Protein AF-A0A1F7R0G8-F1 (afdb_monomer_lite)

Radius of gyration: 23.13 Å; chains: 1; 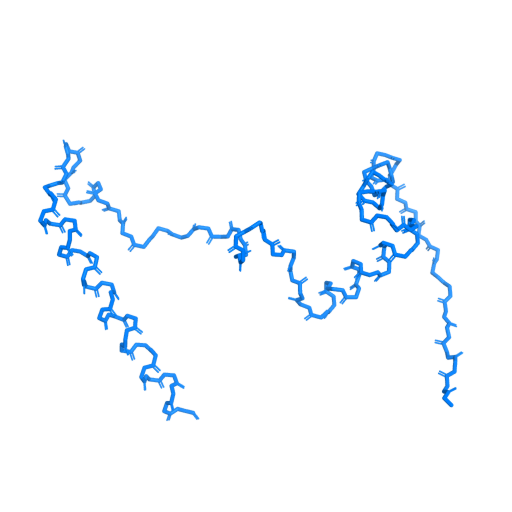bounding box: 68×24×51 Å

Sequence (98 aa):
MSKNSKVINITLPDDLVKQVDKAAKVEFATRSDYIRESLVRRLKGQRVIDEWGDEGNWETVVDFREINPEGVPAEEVLAALKRLDKVDEQSRKTASKT

Foldseek 3Di:
DDPPDDDDDDDDDPVVLVVLCVVCVVVVHDSVVSVVVVVVCVVVVVQPQPPPRDNPDDDPPDDCVVVPVVDDDPVVVVVSVVVVVVVVVVVVVVVVVD

pLDDT: mean 80.13, std 15.09, range [45.31, 98.0]

Structure (mmCIF, N/CA/C/O backbone):
data_AF-A0A1F7R0G8-F1
#
_entry.id   AF-A0A1F7R0G8-F1
#
loop_
_atom_site.group_PDB
_atom_site.id
_atom_site.type_symbol
_atom_site.label_atom_id
_atom_site.label_alt_id
_atom_site.label_comp_id
_atom_site.label_asym_id
_atom_site.label_entity_id
_atom_site.label_seq_id
_atom_site.pdbx_PDB_ins_code
_atom_site.Cartn_x
_atom_site.Cartn_y
_atom_site.Cartn_z
_atom_site.occupancy
_atom_site.B_iso_or_equiv
_atom_site.auth_seq_id
_atom_site.auth_comp_id
_atom_site.auth_asym_id
_atom_site.auth_atom_id
_atom_site.pdbx_PDB_model_num
ATOM 1 N N . MET A 1 1 ? 33.945 -8.461 8.774 1.00 48.38 1 MET A N 1
ATOM 2 C CA . MET A 1 1 ? 32.526 -8.657 8.404 1.00 48.38 1 MET A CA 1
ATOM 3 C C . MET A 1 1 ? 32.476 -9.420 7.092 1.00 48.38 1 MET A C 1
ATOM 5 O O . MET A 1 1 ? 33.095 -8.967 6.136 1.00 48.38 1 MET A O 1
ATOM 9 N N . SER A 1 2 ? 31.840 -10.593 7.052 1.00 48.44 2 SER A N 1
ATOM 10 C CA . SER A 1 2 ? 31.771 -11.398 5.824 1.00 48.44 2 SER A CA 1
ATOM 11 C C . SER A 1 2 ? 30.911 -10.679 4.780 1.00 48.44 2 SER A C 1
ATOM 13 O O . SER A 1 2 ? 29.702 -10.544 4.955 1.00 48.44 2 SER A O 1
ATOM 15 N N . LYS A 1 3 ? 31.537 -10.171 3.712 1.00 61.28 3 LYS A N 1
ATOM 16 C CA . LYS A 1 3 ? 30.866 -9.552 2.558 1.00 61.28 3 LYS A CA 1
ATOM 17 C C . LYS A 1 3 ? 30.393 -10.638 1.582 1.00 61.28 3 LYS A C 1
ATOM 19 O O . LYS A 1 3 ? 30.849 -10.688 0.446 1.00 61.28 3 LYS A O 1
ATOM 24 N N . ASN A 1 4 ? 29.503 -11.526 2.018 1.00 80.00 4 ASN A N 1
ATOM 25 C CA . ASN A 1 4 ? 28.891 -12.511 1.122 1.00 80.00 4 ASN A CA 1
ATOM 26 C C . ASN A 1 4 ? 27.700 -11.883 0.384 1.00 80.00 4 ASN A C 1
ATOM 28 O O . ASN A 1 4 ? 26.547 -12.102 0.749 1.00 80.00 4 ASN A O 1
ATOM 32 N N . SER A 1 5 ? 27.973 -11.082 -0.650 1.00 81.50 5 SER A N 1
ATOM 33 C CA . SER A 1 5 ? 26.951 -10.651 -1.608 1.00 81.50 5 SER A CA 1
ATOM 34 C C . SER A 1 5 ? 26.806 -11.683 -2.731 1.00 81.50 5 SER A C 1
ATOM 36 O O . SER A 1 5 ? 27.774 -12.305 -3.167 1.00 81.50 5 SER A O 1
ATOM 38 N N . LYS A 1 6 ? 25.575 -11.886 -3.205 1.00 88.75 6 LYS A N 1
ATOM 39 C CA . LYS A 1 6 ? 25.269 -12.693 -4.392 1.00 88.75 6 LYS A CA 1
ATOM 40 C C . LYS A 1 6 ? 24.356 -11.883 -5.304 1.00 88.75 6 LYS A C 1
ATOM 42 O O . LYS A 1 6 ? 23.466 -11.185 -4.822 1.00 88.75 6 LYS A O 1
ATOM 47 N N . VAL A 1 7 ? 24.598 -11.960 -6.608 1.00 90.56 7 VAL A N 1
ATOM 48 C CA . VAL A 1 7 ? 23.746 -11.332 -7.625 1.00 90.56 7 VAL A CA 1
ATOM 49 C C . VAL A 1 7 ? 22.643 -12.314 -7.999 1.00 90.56 7 VAL A C 1
ATOM 51 O O . VAL A 1 7 ? 22.915 -13.497 -8.199 1.00 90.56 7 VAL A O 1
ATOM 54 N N . ILE A 1 8 ? 21.407 -11.825 -8.075 1.00 88.94 8 ILE A N 1
ATOM 55 C CA . ILE A 1 8 ? 20.238 -12.611 -8.472 1.00 88.94 8 ILE A CA 1
ATOM 56 C C . ILE A 1 8 ? 19.711 -12.018 -9.774 1.00 88.94 8 ILE A C 1
ATOM 58 O O . ILE A 1 8 ? 19.392 -10.832 -9.828 1.00 88.94 8 ILE A O 1
ATOM 62 N N . ASN A 1 9 ? 19.610 -12.852 -10.805 1.00 94.38 9 ASN A N 1
ATOM 63 C CA . ASN A 1 9 ? 18.993 -12.487 -12.073 1.00 94.38 9 ASN A CA 1
ATOM 64 C C . ASN A 1 9 ? 17.563 -13.024 -12.088 1.00 94.38 9 ASN A C 1
ATOM 66 O O . ASN A 1 9 ? 17.351 -14.209 -11.833 1.00 94.38 9 ASN A O 1
ATOM 70 N N . ILE A 1 10 ? 16.597 -12.156 -12.377 1.00 90.88 10 ILE A N 1
ATOM 71 C CA . ILE A 1 10 ? 15.176 -12.503 -12.444 1.00 90.88 10 ILE A CA 1
ATOM 72 C C . ILE A 1 10 ? 14.566 -11.965 -13.735 1.00 90.88 10 ILE A C 1
ATOM 74 O O . ILE A 1 10 ? 14.977 -10.918 -14.236 1.00 90.88 10 ILE A O 1
ATOM 78 N N . THR A 1 11 ? 13.566 -12.674 -14.247 1.00 95.38 11 THR A N 1
ATOM 79 C CA . THR A 1 11 ? 12.768 -12.253 -15.401 1.00 95.38 11 THR A CA 1
ATOM 80 C C . THR A 1 11 ? 11.352 -11.977 -14.928 1.00 95.38 11 THR A C 1
ATOM 82 O O . THR A 1 11 ? 10.765 -12.798 -14.227 1.00 95.38 11 THR A O 1
ATOM 85 N N . LEU A 1 12 ? 10.820 -10.816 -15.298 1.00 93.94 12 LEU A N 1
ATOM 86 C CA . LEU A 1 12 ? 9.481 -10.367 -14.934 1.00 93.94 12 LEU A CA 1
ATOM 87 C C . LEU A 1 12 ? 8.744 -9.888 -16.195 1.00 93.94 12 LEU A C 1
ATOM 89 O O . LEU A 1 12 ? 9.404 -9.426 -17.130 1.00 93.94 12 LEU A O 1
ATOM 93 N N . PRO A 1 13 ? 7.404 -9.968 -16.222 1.00 98.00 13 PRO A N 1
ATOM 94 C CA . PRO A 1 13 ? 6.588 -9.338 -17.257 1.00 98.00 13 PRO A CA 1
ATOM 95 C C . PRO A 1 13 ? 6.855 -7.827 -17.378 1.00 98.00 13 PRO A C 1
ATOM 97 O O . PRO A 1 13 ? 7.109 -7.151 -16.378 1.00 98.00 13 PRO A O 1
ATOM 100 N N . ASP A 1 14 ? 6.799 -7.291 -18.598 1.00 96.94 14 ASP A N 1
ATOM 101 C CA . ASP A 1 14 ? 7.129 -5.883 -18.884 1.00 96.94 14 ASP A CA 1
ATOM 102 C C . ASP A 1 14 ? 6.196 -4.892 -18.164 1.00 96.94 14 ASP A C 1
ATOM 104 O O . ASP A 1 14 ? 6.628 -3.864 -17.640 1.00 96.94 14 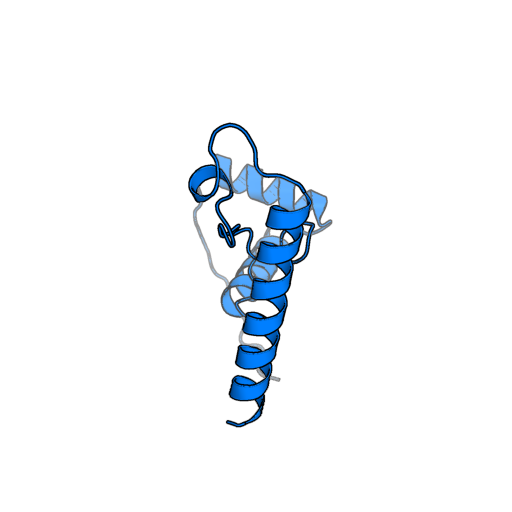ASP A O 1
ATOM 108 N N . ASP A 1 15 ? 4.913 -5.228 -18.073 1.00 96.69 15 ASP A N 1
ATOM 109 C CA . ASP A 1 15 ? 3.906 -4.474 -17.331 1.00 96.69 15 ASP A CA 1
ATOM 110 C C . ASP A 1 15 ? 4.230 -4.400 -15.834 1.00 96.69 15 ASP A C 1
ATOM 112 O O . ASP A 1 15 ? 4.103 -3.333 -15.226 1.00 96.69 15 ASP A O 1
ATOM 116 N N . LEU A 1 16 ? 4.720 -5.493 -15.246 1.00 94.38 16 LEU A N 1
ATOM 117 C CA . LEU A 1 16 ? 5.137 -5.514 -13.848 1.00 94.38 16 LEU A CA 1
ATOM 118 C C . LEU A 1 16 ? 6.393 -4.662 -13.627 1.00 94.38 16 LEU A C 1
ATOM 120 O O . LEU A 1 16 ? 6.456 -3.900 -12.664 1.00 94.38 16 LEU A O 1
ATOM 124 N N . VAL A 1 17 ? 7.371 -4.724 -14.536 1.00 95.44 17 VAL A N 1
ATOM 125 C CA . VAL A 1 17 ? 8.582 -3.888 -14.453 1.00 95.44 17 VAL A CA 1
ATOM 126 C C . VAL A 1 17 ? 8.224 -2.399 -14.501 1.00 95.44 17 VAL A C 1
ATOM 128 O O . VAL A 1 17 ? 8.754 -1.616 -13.713 1.00 95.44 17 VAL A O 1
ATOM 131 N N . LYS A 1 18 ? 7.266 -2.007 -15.350 1.00 96.62 18 LYS A N 1
ATOM 132 C CA . LYS A 1 18 ? 6.760 -0.625 -15.417 1.00 96.62 18 LYS A CA 1
ATOM 133 C C . LYS A 1 18 ? 6.106 -0.170 -14.113 1.00 96.62 18 LYS A C 1
ATOM 135 O O . LYS A 1 18 ? 6.307 0.971 -13.694 1.00 96.62 18 LYS A O 1
ATOM 140 N N . GLN A 1 19 ? 5.336 -1.042 -13.463 1.00 95.31 19 GLN A N 1
ATOM 141 C CA . GLN A 1 19 ? 4.724 -0.740 -12.166 1.00 95.31 19 GLN A CA 1
ATOM 142 C C . GLN A 1 19 ? 5.785 -0.547 -11.078 1.00 95.31 19 GLN A C 1
ATOM 144 O O . GLN A 1 19 ? 5.730 0.435 -10.337 1.00 95.31 19 GLN A O 1
ATOM 149 N N . VAL A 1 20 ? 6.792 -1.424 -11.042 1.00 94.88 20 VAL A N 1
ATOM 150 C CA . VAL A 1 20 ? 7.925 -1.318 -10.112 1.00 94.88 20 VAL A CA 1
ATOM 151 C C . VAL A 1 20 ? 8.694 -0.013 -10.324 1.00 94.88 20 VAL A C 1
ATOM 153 O O . VAL A 1 20 ? 9.009 0.669 -9.355 1.00 94.88 20 VAL A O 1
ATOM 156 N N . ASP A 1 21 ? 8.949 0.387 -11.571 1.00 95.50 21 ASP A N 1
ATOM 157 C CA . ASP A 1 21 ? 9.628 1.654 -11.870 1.00 95.50 21 ASP A CA 1
ATOM 158 C C . ASP A 1 21 ? 8.843 2.876 -11.403 1.00 95.50 21 ASP A C 1
ATOM 160 O O . ASP A 1 21 ? 9.426 3.848 -10.918 1.00 95.50 21 ASP A O 1
ATOM 164 N N . LYS A 1 22 ? 7.518 2.846 -11.5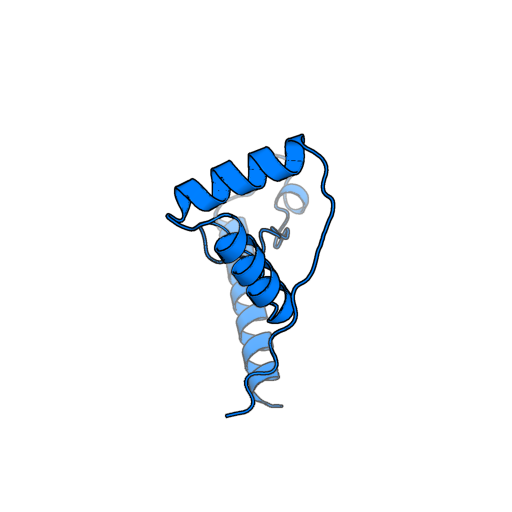62 1.00 96.06 22 LYS A N 1
ATOM 165 C CA . LYS A 1 22 ? 6.652 3.920 -11.081 1.00 96.06 22 LYS A CA 1
ATOM 166 C C . LYS A 1 22 ? 6.714 4.015 -9.556 1.00 96.06 22 LYS A C 1
ATOM 168 O O . LYS A 1 22 ? 6.898 5.114 -9.045 1.00 96.06 22 LYS A O 1
ATOM 173 N N . ALA A 1 23 ? 6.610 2.888 -8.853 1.00 93.62 23 ALA A N 1
ATOM 174 C CA . ALA A 1 23 ? 6.671 2.846 -7.394 1.00 93.62 23 ALA A CA 1
ATOM 175 C C . ALA A 1 23 ? 8.046 3.281 -6.855 1.00 93.62 23 ALA A C 1
ATOM 177 O O . ALA A 1 23 ? 8.124 4.119 -5.960 1.00 93.62 23 ALA A O 1
ATOM 178 N N . ALA A 1 24 ? 9.134 2.814 -7.474 1.00 95.06 24 ALA A N 1
ATOM 179 C CA . ALA A 1 24 ? 10.493 3.202 -7.104 1.00 95.06 24 ALA A CA 1
ATOM 180 C C . ALA A 1 24 ? 10.721 4.718 -7.237 1.00 95.06 24 ALA A C 1
ATOM 182 O O . ALA A 1 24 ? 11.322 5.330 -6.357 1.00 95.06 24 ALA A O 1
ATOM 183 N N . LYS A 1 25 ? 10.188 5.351 -8.295 1.00 94.00 25 LYS A N 1
ATOM 184 C CA . LYS A 1 25 ? 10.259 6.813 -8.471 1.00 94.00 25 LYS A CA 1
ATOM 185 C C . LYS A 1 25 ? 9.530 7.581 -7.370 1.00 94.00 25 LYS A C 1
ATOM 187 O O . LYS A 1 25 ? 10.028 8.622 -6.957 1.00 94.00 25 LYS A O 1
ATOM 192 N N . VAL A 1 26 ? 8.375 7.088 -6.919 1.00 94.12 26 VAL A N 1
ATOM 193 C CA . VAL A 1 26 ? 7.602 7.712 -5.829 1.00 94.12 26 VAL A CA 1
ATOM 194 C C . VAL A 1 26 ? 8.392 7.681 -4.520 1.00 94.12 26 VAL A C 1
ATOM 196 O O . VAL A 1 26 ? 8.424 8.676 -3.806 1.00 94.12 26 VAL A O 1
ATOM 199 N N . GLU A 1 27 ? 9.091 6.580 -4.245 1.00 89.38 27 GLU A N 1
ATOM 200 C CA . GLU A 1 27 ? 9.940 6.436 -3.055 1.00 89.38 27 GLU A CA 1
ATOM 201 C C . GLU A 1 27 ? 11.363 7.007 -3.228 1.00 89.38 27 GLU A C 1
ATOM 203 O O . GLU A 1 27 ? 12.229 6.767 -2.389 1.00 89.38 27 GLU A O 1
ATOM 208 N N . PHE A 1 28 ? 11.633 7.761 -4.305 1.00 92.25 28 PHE A N 1
ATOM 209 C CA . PHE A 1 28 ? 12.961 8.309 -4.632 1.00 92.25 28 PHE A CA 1
ATOM 210 C C . PHE A 1 28 ? 14.086 7.251 -4.647 1.00 92.25 28 PHE A C 1
ATOM 212 O O . PHE A 1 28 ? 15.246 7.548 -4.356 1.00 92.25 28 PHE A O 1
ATOM 219 N N . ALA A 1 29 ? 13.754 6.011 -5.012 1.00 93.50 29 ALA A N 1
ATOM 220 C CA . ALA A 1 29 ? 14.652 4.864 -5.010 1.00 93.50 29 ALA A CA 1
ATOM 221 C C . ALA A 1 29 ? 14.970 4.374 -6.432 1.00 93.50 29 ALA A C 1
ATOM 223 O O . ALA A 1 29 ? 14.218 4.584 -7.387 1.00 93.50 29 ALA A O 1
ATOM 224 N N . THR A 1 30 ? 16.092 3.664 -6.587 1.00 95.12 30 THR A N 1
ATOM 225 C CA . THR A 1 30 ? 16.370 2.931 -7.831 1.00 95.12 30 THR A CA 1
ATOM 226 C C . THR A 1 30 ? 15.530 1.655 -7.890 1.00 95.12 30 THR A C 1
ATOM 228 O O . THR A 1 30 ? 15.161 1.101 -6.856 1.00 95.12 30 THR A O 1
ATOM 231 N N . ARG A 1 31 ? 15.279 1.124 -9.096 1.00 94.06 31 ARG A N 1
ATOM 232 C CA . ARG A 1 31 ? 14.559 -0.151 -9.279 1.00 94.06 31 ARG A CA 1
ATOM 233 C C . ARG A 1 31 ? 15.148 -1.274 -8.417 1.00 94.06 31 ARG A C 1
ATOM 235 O O . ARG A 1 31 ? 14.419 -1.992 -7.740 1.00 94.06 31 ARG A O 1
ATOM 242 N N . SER A 1 32 ? 16.472 -1.423 -8.440 1.00 93.25 32 SER A N 1
ATOM 243 C CA . SER A 1 32 ? 17.173 -2.478 -7.703 1.00 93.25 32 SER A CA 1
ATOM 244 C C . SER A 1 32 ? 17.067 -2.299 -6.192 1.00 93.25 32 SER A C 1
ATOM 246 O O . SER A 1 32 ? 16.908 -3.283 -5.473 1.00 93.25 32 SER A O 1
ATOM 248 N N . ASP A 1 33 ? 17.152 -1.063 -5.701 1.00 92.31 33 ASP A N 1
ATOM 249 C CA . ASP A 1 33 ? 17.026 -0.781 -4.269 1.00 92.31 33 ASP A CA 1
ATOM 250 C C . ASP A 1 33 ? 15.598 -1.001 -3.790 1.00 92.31 33 ASP A C 1
ATOM 252 O O . ASP A 1 33 ? 15.395 -1.673 -2.783 1.00 92.31 33 ASP A O 1
ATOM 256 N N . TYR A 1 34 ? 14.617 -0.555 -4.572 1.00 94.56 34 TYR A N 1
ATOM 257 C CA . TYR A 1 34 ? 13.205 -0.757 -4.283 1.00 94.56 34 TYR A CA 1
ATOM 258 C C . TYR A 1 34 ? 12.831 -2.245 -4.217 1.00 94.56 34 TYR A C 1
ATOM 260 O O . TYR A 1 34 ? 12.175 -2.681 -3.271 1.00 94.56 34 TYR A O 1
ATOM 268 N N . ILE A 1 35 ? 13.299 -3.060 -5.173 1.00 93.31 35 ILE A N 1
ATOM 269 C CA . ILE A 1 35 ? 13.072 -4.515 -5.160 1.00 93.31 35 ILE A CA 1
ATOM 270 C C . ILE A 1 35 ? 13.726 -5.154 -3.930 1.00 93.31 35 ILE A C 1
ATOM 272 O O . ILE A 1 35 ? 13.108 -5.988 -3.266 1.00 93.31 35 ILE A O 1
ATOM 276 N N . ARG A 1 36 ? 14.970 -4.773 -3.611 1.00 91.69 36 ARG A N 1
ATOM 277 C CA . ARG A 1 36 ? 15.689 -5.310 -2.446 1.00 91.69 36 ARG A CA 1
ATOM 278 C C . ARG A 1 36 ? 14.969 -4.982 -1.146 1.00 91.69 36 ARG A C 1
ATOM 280 O O . ARG A 1 36 ? 14.734 -5.883 -0.347 1.00 91.69 36 ARG A O 1
ATOM 287 N N . GLU A 1 37 ? 14.596 -3.724 -0.964 1.00 90.25 37 GLU A N 1
ATOM 288 C CA . GLU A 1 37 ? 13.899 -3.259 0.228 1.00 90.25 37 GLU A CA 1
ATOM 289 C C . GLU A 1 37 ? 12.534 -3.941 0.370 1.00 90.25 37 GLU A C 1
ATOM 291 O O . GLU A 1 37 ? 12.229 -4.503 1.420 1.00 90.25 37 GLU A O 1
ATOM 296 N N . SER A 1 38 ? 11.758 -4.014 -0.714 1.00 90.12 38 SER A N 1
ATOM 297 C CA . SER A 1 38 ? 10.459 -4.699 -0.736 1.00 90.12 38 SER A CA 1
ATOM 298 C C . SER A 1 38 ? 10.567 -6.177 -0.342 1.00 90.12 38 SER A C 1
ATOM 300 O O . SER A 1 38 ? 9.754 -6.684 0.433 1.00 90.12 38 SER A O 1
ATOM 302 N N . LEU A 1 39 ? 11.591 -6.884 -0.833 1.00 90.19 39 LEU A N 1
ATOM 303 C CA . LEU A 1 39 ? 11.844 -8.279 -0.462 1.00 90.19 39 LEU A CA 1
ATOM 304 C C . LEU A 1 39 ? 12.228 -8.415 1.013 1.00 90.19 39 LEU A C 1
ATOM 306 O O . LEU A 1 39 ? 11.728 -9.311 1.691 1.00 90.19 39 LEU A O 1
ATOM 310 N N . VAL A 1 40 ? 13.083 -7.526 1.524 1.00 90.00 40 VAL A N 1
ATOM 311 C CA . VAL A 1 40 ? 13.479 -7.522 2.939 1.00 90.00 40 VAL A CA 1
ATOM 312 C C . VAL A 1 40 ? 12.273 -7.263 3.839 1.00 90.00 40 VAL A C 1
ATOM 314 O O . VAL A 1 40 ? 12.092 -7.994 4.812 1.00 90.00 40 VAL A O 1
ATOM 317 N N . ARG A 1 41 ? 11.421 -6.287 3.502 1.00 84.88 41 ARG A N 1
ATOM 318 C CA . ARG A 1 41 ? 10.176 -5.997 4.233 1.00 84.88 41 ARG A CA 1
ATOM 319 C C . ARG A 1 41 ? 9.270 -7.221 4.285 1.00 84.88 41 ARG A C 1
ATOM 321 O O . ARG A 1 41 ? 8.853 -7.637 5.365 1.00 84.88 41 ARG A O 1
ATOM 328 N N . ARG A 1 42 ? 9.069 -7.881 3.141 1.00 84.56 42 ARG A N 1
ATOM 329 C CA . ARG A 1 42 ? 8.259 -9.102 3.053 1.00 84.56 42 ARG A CA 1
ATOM 330 C C . ARG A 1 42 ? 8.835 -10.255 3.879 1.00 84.56 42 ARG A C 1
ATOM 332 O O . ARG A 1 42 ? 8.076 -10.941 4.555 1.00 84.56 42 ARG A O 1
ATOM 339 N N . LEU A 1 43 ? 10.155 -10.457 3.860 1.00 84.12 43 LEU A N 1
ATOM 340 C CA . LEU A 1 43 ? 10.828 -11.491 4.661 1.00 84.12 43 LEU A CA 1
ATOM 341 C C . LEU A 1 43 ? 10.751 -11.217 6.166 1.00 84.12 43 LEU A C 1
ATOM 343 O O . LEU A 1 43 ? 10.648 -12.152 6.953 1.00 84.12 43 LEU A O 1
ATOM 347 N N . LYS A 1 44 ? 10.779 -9.944 6.565 1.00 84.00 44 LYS A N 1
ATOM 348 C CA . LYS A 1 44 ? 10.601 -9.518 7.958 1.00 84.00 44 LYS A CA 1
ATOM 349 C C . LYS A 1 44 ? 9.143 -9.564 8.426 1.00 84.00 44 LYS A C 1
ATOM 351 O O . LYS A 1 44 ? 8.880 -9.217 9.571 1.00 84.00 44 LYS A O 1
ATOM 356 N N . GLY A 1 45 ? 8.201 -9.943 7.559 1.00 76.25 45 GLY A N 1
ATOM 357 C CA . GLY A 1 45 ? 6.772 -9.906 7.870 1.00 76.25 45 GLY A CA 1
ATOM 358 C C . GLY A 1 45 ? 6.208 -8.488 8.000 1.00 76.25 45 GLY A C 1
ATOM 359 O O . GLY A 1 45 ? 5.080 -8.332 8.450 1.00 76.25 45 GLY A O 1
ATOM 360 N N . GLN A 1 46 ? 6.955 -7.458 7.584 1.00 64.88 46 GLN A N 1
ATOM 361 C CA . GLN A 1 46 ? 6.450 -6.092 7.471 1.00 64.88 46 GLN A CA 1
ATOM 362 C C . GLN A 1 46 ? 5.567 -6.035 6.223 1.00 64.88 46 GLN A C 1
ATOM 364 O O . GLN A 1 46 ? 6.031 -5.730 5.121 1.00 64.88 46 GLN A O 1
ATOM 369 N N . ARG A 1 47 ? 4.302 -6.437 6.380 1.00 56.91 47 ARG A N 1
ATOM 370 C CA . ARG A 1 47 ? 3.272 -6.218 5.363 1.00 56.91 47 ARG A CA 1
ATOM 371 C C . ARG A 1 47 ? 3.149 -4.715 5.131 1.00 56.91 47 ARG A C 1
ATOM 373 O O . ARG A 1 47 ? 3.367 -3.935 6.053 1.00 56.91 47 ARG A O 1
ATOM 380 N N . VAL A 1 48 ? 2.901 -4.330 3.879 1.00 55.19 48 VAL A N 1
ATOM 381 C CA . VAL A 1 48 ? 2.684 -2.930 3.507 1.00 55.19 48 VAL A CA 1
ATOM 382 C C . VAL A 1 48 ? 1.456 -2.479 4.276 1.00 55.19 48 VAL A C 1
ATOM 384 O O . VAL A 1 48 ? 0.347 -2.901 3.974 1.00 55.19 48 VAL A O 1
ATOM 387 N N . ILE A 1 49 ? 1.727 -1.726 5.329 1.00 53.47 49 ILE A N 1
ATOM 388 C CA . ILE A 1 49 ? 0.742 -1.058 6.153 1.00 53.47 49 ILE A CA 1
ATOM 389 C C . ILE A 1 49 ? 0.030 -0.085 5.218 1.00 53.47 49 ILE A C 1
ATOM 391 O O . ILE A 1 49 ? 0.699 0.622 4.454 1.00 53.47 49 ILE A O 1
ATOM 395 N N . ASP A 1 50 ? -1.296 -0.106 5.208 1.00 56.41 50 ASP A N 1
ATOM 396 C CA . ASP A 1 50 ? -2.057 0.882 4.459 1.00 56.41 50 ASP A CA 1
ATOM 397 C C . ASP A 1 50 ? -1.836 2.298 5.035 1.00 56.41 50 ASP A C 1
ATOM 399 O O . ASP A 1 50 ? -1.068 2.511 5.979 1.00 56.41 50 ASP A O 1
ATOM 403 N N . GLU A 1 51 ? -2.480 3.310 4.460 1.00 53.34 51 GLU A N 1
ATOM 404 C CA . GLU A 1 51 ? -2.320 4.701 4.909 1.00 53.34 51 GLU A CA 1
ATOM 405 C C . GLU A 1 51 ? -2.783 4.923 6.372 1.00 53.34 51 GLU A C 1
ATOM 407 O O . GLU A 1 51 ? -2.492 5.975 6.949 1.00 53.34 51 GLU A O 1
ATOM 412 N N . TRP A 1 52 ? -3.451 3.937 6.993 1.00 59.59 52 TRP A N 1
ATOM 413 C CA . TRP A 1 52 ? -4.070 4.004 8.319 1.00 59.59 52 TRP A CA 1
ATOM 414 C C . TRP A 1 52 ? -3.439 3.109 9.386 1.00 59.59 52 TRP A C 1
ATOM 416 O O . TRP A 1 52 ? -3.841 3.198 10.548 1.00 59.59 52 TRP A O 1
ATOM 426 N N . GLY A 1 53 ? -2.412 2.322 9.068 1.00 54.00 53 GLY A N 1
ATOM 427 C CA . GLY A 1 53 ? -1.750 1.508 10.089 1.00 54.00 53 GLY A CA 1
ATOM 428 C C . GLY A 1 53 ? -2.201 0.050 10.140 1.00 54.00 53 GLY A C 1
ATOM 429 O O . GLY A 1 53 ? -1.717 -0.669 11.017 1.00 54.00 53 GLY A O 1
ATOM 430 N N . ASP A 1 54 ? -3.093 -0.393 9.250 1.00 55.03 54 ASP A N 1
ATOM 431 C CA . ASP A 1 54 ? -3.702 -1.719 9.320 1.00 55.03 54 ASP A CA 1
ATOM 432 C C . ASP A 1 54 ? -3.306 -2.652 8.155 1.00 55.03 54 ASP A C 1
ATOM 434 O O . ASP A 1 54 ? -2.605 -2.281 7.207 1.00 55.03 54 ASP A O 1
ATOM 438 N N . GLU A 1 55 ? -3.678 -3.931 8.290 1.00 55.12 55 GLU A N 1
ATOM 439 C CA . GLU A 1 55 ? -3.414 -4.983 7.298 1.00 55.12 55 GLU A CA 1
ATOM 440 C C . GLU A 1 55 ? -4.430 -4.999 6.133 1.00 55.12 55 GLU A C 1
ATOM 442 O O . GLU A 1 55 ? -4.481 -5.971 5.376 1.00 55.12 55 GLU A O 1
ATOM 447 N N . GLY A 1 56 ? -5.267 -3.968 5.991 1.00 54.12 56 GLY A N 1
ATOM 448 C CA . GLY A 1 56 ? -6.328 -3.845 4.989 1.00 54.12 56 GLY A CA 1
ATOM 449 C C . GLY A 1 56 ? -7.493 -4.826 5.168 1.00 54.12 56 GLY A C 1
ATOM 450 O O . GLY A 1 56 ? -8.363 -4.916 4.300 1.00 54.12 56 GLY A O 1
ATOM 451 N N . ASN A 1 57 ? -7.520 -5.586 6.267 1.00 57.88 57 ASN A N 1
ATOM 452 C CA . ASN A 1 57 ? -8.550 -6.580 6.557 1.00 57.88 57 ASN A CA 1
ATOM 453 C C . ASN A 1 57 ? -9.603 -5.982 7.490 1.00 57.88 57 ASN A C 1
ATOM 455 O O . ASN A 1 57 ? -9.497 -6.077 8.710 1.00 57.88 57 ASN A O 1
ATOM 459 N N . TRP A 1 58 ? -10.637 -5.390 6.903 1.00 69.19 58 TRP A N 1
ATOM 460 C CA . TRP A 1 58 ? -11.818 -4.971 7.647 1.00 69.19 58 TRP A CA 1
ATOM 461 C C . TRP A 1 58 ? -12.654 -6.196 8.017 1.00 69.19 58 TRP A C 1
ATOM 463 O O . TRP A 1 58 ? -13.160 -6.895 7.138 1.00 69.19 58 TRP A O 1
ATOM 473 N N . GLU A 1 59 ? -12.822 -6.448 9.313 1.00 74.44 59 GLU A N 1
ATOM 474 C CA . GLU A 1 59 ? -13.746 -7.462 9.816 1.00 74.44 59 GLU A CA 1
ATOM 475 C C . 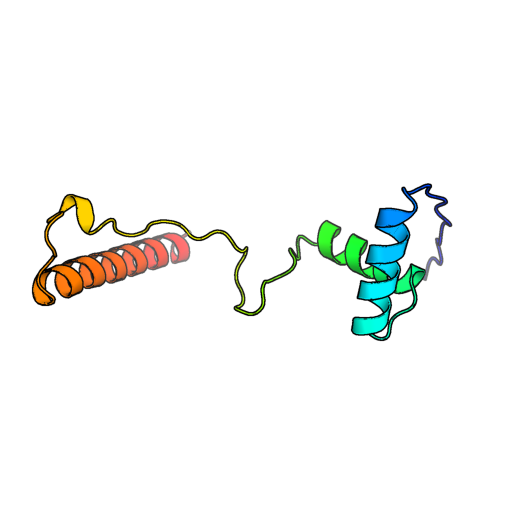GLU A 1 59 ? -15.041 -6.826 10.331 1.00 74.44 59 GLU A C 1
ATOM 477 O O . GLU A 1 59 ? -15.058 -5.739 10.911 1.00 74.44 59 GLU A O 1
ATOM 482 N N . THR A 1 60 ? -16.167 -7.500 10.095 1.00 81.69 60 THR A N 1
ATOM 483 C CA . THR A 1 60 ? -17.453 -7.068 10.645 1.00 81.69 60 THR A CA 1
ATOM 484 C C . THR A 1 60 ? -17.509 -7.431 12.126 1.00 81.69 60 THR A C 1
ATOM 486 O O . THR A 1 60 ? -17.752 -8.582 12.474 1.00 81.69 60 THR A O 1
ATOM 489 N N . VAL A 1 61 ? -17.300 -6.441 12.996 1.00 83.38 61 VAL A N 1
ATOM 490 C CA . VAL A 1 61 ? -17.372 -6.621 14.458 1.00 83.38 61 VAL A CA 1
ATOM 491 C C . VAL A 1 61 ? -18.810 -6.679 14.982 1.00 83.38 61 VAL A C 1
ATOM 493 O O . VAL A 1 61 ? -19.084 -7.372 15.959 1.00 83.38 61 VAL A O 1
ATOM 496 N N . VAL A 1 62 ? -19.737 -5.959 14.338 1.00 84.56 62 VAL A N 1
ATOM 497 C CA . VAL A 1 62 ? -21.179 -5.957 14.641 1.00 84.56 62 VAL A CA 1
ATOM 498 C C . VAL A 1 62 ? -21.954 -5.711 13.351 1.00 84.56 62 VAL A C 1
ATOM 500 O O . VAL A 1 62 ? -21.704 -4.720 12.666 1.00 84.56 62 VAL A O 1
ATOM 503 N N . ASP A 1 63 ? -22.926 -6.572 13.046 1.00 85.31 63 ASP A N 1
ATOM 504 C CA . ASP A 1 63 ? -23.893 -6.335 11.972 1.00 85.31 63 ASP A CA 1
ATOM 505 C C . ASP A 1 63 ? -25.214 -5.809 12.552 1.00 85.31 63 ASP A C 1
ATOM 507 O O . ASP A 1 63 ? -26.016 -6.541 13.130 1.00 85.31 63 ASP A O 1
ATOM 511 N N . PHE A 1 64 ? -25.462 -4.510 12.395 1.00 85.75 64 PHE A N 1
ATOM 512 C CA . PHE A 1 64 ? -26.682 -3.870 12.896 1.00 85.75 64 PHE A CA 1
ATOM 513 C C . PHE A 1 64 ? -27.952 -4.309 12.151 1.00 85.75 64 PHE A C 1
ATOM 515 O O . PHE A 1 64 ? -29.053 -4.140 12.675 1.00 85.75 64 PHE A O 1
ATOM 522 N N . ARG A 1 65 ? -27.825 -4.919 10.965 1.00 84.31 65 ARG A N 1
ATOM 523 C CA . ARG A 1 65 ? -28.975 -5.438 10.208 1.00 84.31 65 ARG A CA 1
ATOM 524 C C . ARG A 1 65 ? -29.597 -6.660 10.876 1.00 84.31 65 ARG A C 1
ATOM 526 O O . ARG A 1 65 ? -30.778 -6.913 10.669 1.00 84.31 65 ARG A O 1
ATOM 533 N N . GLU A 1 66 ? -28.827 -7.380 11.693 1.00 83.19 66 GLU A N 1
ATOM 534 C CA . GLU A 1 66 ? -29.334 -8.487 12.512 1.00 83.19 66 GLU A CA 1
ATOM 535 C C . GLU A 1 66 ? -30.177 -7.998 13.697 1.00 83.19 66 GLU A C 1
ATOM 537 O O . GLU A 1 66 ? -30.995 -8.750 14.222 1.00 83.19 66 GLU A O 1
ATOM 542 N N . ILE A 1 67 ? -29.994 -6.740 14.115 1.00 80.12 67 ILE A N 1
ATOM 543 C CA . ILE A 1 67 ? -30.747 -6.133 15.217 1.00 80.12 67 ILE A CA 1
ATOM 544 C C . ILE A 1 67 ? -32.063 -5.560 14.692 1.00 80.12 67 ILE A C 1
ATOM 546 O O . ILE A 1 67 ? -33.134 -5.925 15.173 1.00 80.12 67 ILE A O 1
ATOM 550 N N . ASN A 1 68 ? -31.991 -4.679 13.689 1.00 84.00 68 ASN A N 1
ATOM 551 C CA . ASN A 1 68 ? -33.168 -4.191 12.978 1.00 84.00 68 ASN A CA 1
ATOM 552 C C . ASN A 1 68 ? -32.801 -3.770 11.542 1.00 84.00 68 ASN A C 1
ATOM 554 O O . ASN A 1 68 ? -32.074 -2.786 11.362 1.00 84.00 68 ASN A O 1
ATOM 558 N N . PRO A 1 69 ? -33.325 -4.455 10.512 1.00 84.75 69 PRO A N 1
ATOM 559 C CA . PRO A 1 69 ? -33.037 -4.126 9.120 1.00 84.75 69 PRO A CA 1
ATOM 560 C C . PRO A 1 69 ? -33.613 -2.773 8.670 1.00 84.75 69 PRO A C 1
ATOM 562 O O . PRO A 1 69 ? -33.096 -2.201 7.713 1.00 84.75 69 PRO A O 1
ATOM 565 N N . GLU A 1 70 ? -34.633 -2.234 9.349 1.00 89.19 70 GLU A N 1
ATOM 566 C CA . GLU A 1 70 ? -35.218 -0.919 9.023 1.00 89.19 70 GLU A CA 1
ATOM 567 C C . GLU A 1 70 ? -34.515 0.257 9.721 1.00 89.19 70 GLU A C 1
ATOM 569 O O . GLU A 1 70 ? -34.864 1.418 9.508 1.00 89.19 70 GLU A O 1
ATOM 574 N N . GLY A 1 71 ? -33.494 -0.032 10.529 1.00 84.31 71 GLY A N 1
ATOM 575 C CA . GLY A 1 71 ? -32.713 0.962 11.254 1.00 84.31 71 GLY A CA 1
ATOM 576 C C . GLY A 1 71 ? -32.696 0.694 12.753 1.00 84.31 71 GLY A C 1
ATOM 577 O O . GLY A 1 71 ? -33.708 0.364 13.369 1.00 84.31 71 GLY A O 1
ATOM 578 N N . VAL A 1 72 ? -31.519 0.852 13.350 1.00 89.25 72 VAL A N 1
ATOM 579 C CA . VAL A 1 72 ? -31.297 0.601 14.775 1.00 89.25 72 VAL A CA 1
ATOM 580 C C . VAL A 1 72 ? -31.260 1.935 15.527 1.00 89.25 72 VAL A C 1
ATOM 582 O O . VAL A 1 72 ? -30.529 2.841 15.113 1.00 89.25 72 VAL A O 1
ATOM 585 N N . PRO A 1 73 ? -32.006 2.087 16.635 1.00 91.94 73 PRO A N 1
ATOM 586 C CA . PRO A 1 73 ? -31.915 3.265 17.489 1.00 91.94 73 PRO A CA 1
ATOM 587 C C . PRO A 1 73 ? -30.488 3.501 18.006 1.00 91.94 73 PRO A C 1
ATOM 589 O O . PRO A 1 73 ? -29.771 2.564 18.360 1.00 91.94 73 PRO A O 1
ATOM 592 N N . 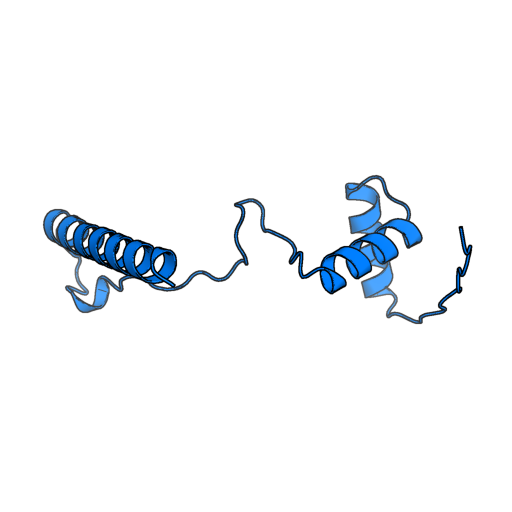ALA A 1 74 ? -30.081 4.767 18.121 1.00 89.00 74 ALA A N 1
ATOM 593 C CA . ALA A 1 74 ? -28.721 5.131 18.538 1.00 89.00 74 ALA A CA 1
ATOM 594 C C . ALA A 1 74 ? -28.330 4.569 19.921 1.00 89.00 74 ALA A C 1
ATOM 596 O O . ALA A 1 74 ? -27.165 4.249 20.159 1.00 89.00 74 ALA A O 1
ATOM 597 N N . GLU A 1 75 ? -29.298 4.410 20.827 1.00 90.38 75 GLU A N 1
ATOM 598 C CA . GLU A 1 75 ? -29.076 3.818 22.151 1.00 90.38 75 GLU A CA 1
ATOM 599 C C . GLU A 1 75 ? -28.674 2.340 22.068 1.00 90.38 75 GLU A C 1
ATOM 601 O O . GLU A 1 75 ? -27.784 1.893 22.797 1.00 90.38 75 GLU A O 1
ATOM 606 N N . GLU A 1 76 ? -29.275 1.589 21.145 1.00 85.75 76 GLU A N 1
ATOM 607 C CA . GLU A 1 76 ? -28.973 0.175 20.920 1.00 85.75 76 GLU A CA 1
ATOM 608 C C . GLU A 1 76 ? -27.616 -0.005 20.236 1.00 85.75 76 GLU A C 1
ATOM 610 O O . GLU A 1 76 ? -26.841 -0.882 20.628 1.00 85.75 76 GLU A O 1
ATOM 615 N N . VAL A 1 77 ? -27.277 0.887 19.298 1.00 88.00 77 VAL A N 1
ATOM 616 C CA . VAL A 1 77 ? -25.933 0.965 18.704 1.00 88.00 77 VAL A CA 1
ATOM 617 C C . VAL A 1 77 ? -24.887 1.198 19.795 1.00 88.00 77 VAL A C 1
ATOM 619 O O . VAL A 1 77 ? -23.909 0.456 19.897 1.00 88.00 77 VAL A O 1
ATOM 622 N N . LEU A 1 78 ? -25.113 2.183 20.669 1.00 89.19 78 LEU A N 1
ATOM 623 C CA . LEU A 1 78 ? -24.201 2.489 21.769 1.00 89.19 78 LEU A CA 1
ATOM 624 C C . LEU A 1 78 ? -24.076 1.315 22.751 1.00 89.19 78 LEU A C 1
ATOM 626 O O . LEU A 1 78 ? -22.982 1.028 23.241 1.00 89.19 78 LEU A O 1
ATOM 630 N N . ALA A 1 79 ? -25.179 0.626 23.045 1.00 87.94 79 ALA A N 1
ATOM 631 C CA . ALA A 1 79 ? -25.167 -0.552 23.901 1.00 87.94 79 ALA A CA 1
ATOM 632 C C . ALA A 1 79 ? -24.360 -1.704 23.283 1.00 87.94 79 ALA A C 1
ATOM 634 O O . ALA A 1 79 ? -23.625 -2.370 24.013 1.00 87.94 79 ALA A O 1
ATOM 635 N N . ALA A 1 80 ? -24.461 -1.929 21.970 1.00 86.12 80 ALA A N 1
ATOM 636 C CA . ALA A 1 80 ? -23.683 -2.940 21.256 1.00 86.12 80 ALA A CA 1
ATOM 637 C C . ALA A 1 80 ? -22.178 -2.618 21.275 1.00 86.12 80 ALA A C 1
ATOM 639 O O . ALA A 1 80 ? -21.376 -3.471 21.652 1.00 86.12 80 ALA A O 1
ATOM 640 N N . LEU A 1 81 ? -21.798 -1.368 20.993 1.00 87.25 81 LEU A N 1
ATOM 641 C CA . LEU A 1 81 ? -20.398 -0.925 21.027 1.00 87.25 81 LEU A CA 1
ATOM 642 C C . LEU A 1 81 ? -19.778 -1.047 22.428 1.00 87.25 81 LEU A C 1
ATOM 644 O O . LEU A 1 81 ? -18.660 -1.532 22.579 1.00 87.25 81 LEU A O 1
ATOM 648 N N . LYS A 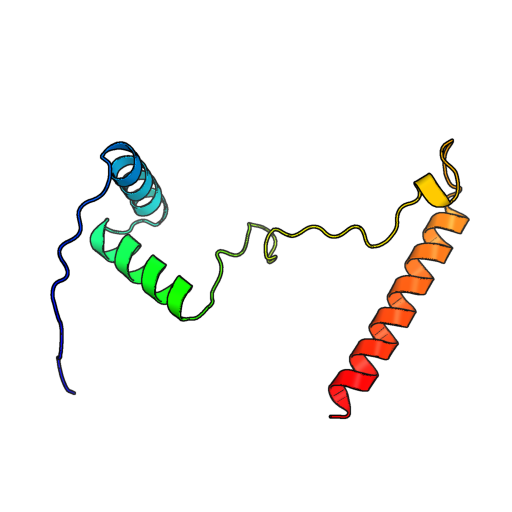1 82 ? -20.527 -0.699 23.484 1.00 88.75 82 LYS A N 1
ATOM 649 C CA . LYS A 1 82 ? -20.072 -0.873 24.878 1.00 88.75 82 LYS A CA 1
ATOM 650 C C . LYS A 1 82 ? -19.849 -2.336 25.270 1.00 88.75 82 LYS A C 1
ATOM 652 O O . LYS A 1 82 ? -19.121 -2.598 26.228 1.00 88.75 82 LYS A O 1
ATOM 657 N N . ARG A 1 83 ? -20.503 -3.293 24.603 1.00 84.81 83 ARG A N 1
ATOM 658 C CA . ARG A 1 83 ? -20.254 -4.725 24.841 1.00 84.81 83 ARG A CA 1
ATOM 659 C C . ARG A 1 83 ? -18.930 -5.158 24.220 1.00 84.81 83 ARG A C 1
ATOM 661 O O . ARG A 1 83 ? -18.215 -5.899 24.885 1.00 84.81 83 ARG A O 1
ATOM 668 N N . LEU A 1 84 ? -18.588 -4.662 23.028 1.00 83.31 84 LEU A N 1
ATOM 669 C CA . LEU A 1 84 ? -17.295 -4.940 22.389 1.00 83.31 84 LEU A CA 1
ATOM 670 C C . LEU A 1 84 ? -16.125 -4.478 23.263 1.00 83.31 84 LEU A C 1
ATOM 672 O O . LEU A 1 84 ? -15.229 -5.262 23.547 1.00 83.31 84 LEU A O 1
ATOM 676 N N . ASP A 1 85 ? -16.191 -3.251 23.785 1.00 79.31 85 ASP A N 1
ATOM 677 C CA . ASP A 1 85 ? -15.111 -2.680 24.605 1.00 79.31 85 ASP A CA 1
ATOM 678 C C . ASP A 1 85 ? -14.821 -3.532 25.860 1.00 79.31 85 ASP A C 1
ATOM 680 O O . ASP A 1 85 ? -13.673 -3.777 26.232 1.00 79.31 85 ASP A O 1
ATOM 684 N N . LYS A 1 86 ? -15.872 -4.100 26.471 1.00 75.94 86 LYS A N 1
ATOM 685 C CA . LYS A 1 86 ? -15.739 -5.029 27.607 1.00 75.94 86 LYS A CA 1
ATOM 686 C C . LYS A 1 86 ? -15.131 -6.377 27.219 1.00 75.94 86 LYS A C 1
ATOM 688 O O . LYS A 1 86 ? -14.399 -6.953 28.026 1.00 75.94 86 LYS A O 1
ATOM 693 N N . VAL A 1 87 ? -15.446 -6.895 26.032 1.00 71.81 87 VAL A N 1
ATOM 694 C CA . VAL A 1 87 ? -14.870 -8.146 25.510 1.00 71.81 87 VAL A CA 1
ATOM 695 C C . VAL A 1 87 ? -13.376 -7.954 25.229 1.00 71.81 87 VAL A C 1
ATOM 697 O O . VAL A 1 87 ? -12.561 -8.772 25.663 1.00 71.81 87 VAL A O 1
ATOM 700 N N . ASP A 1 88 ? -13.004 -6.822 24.633 1.00 66.50 88 ASP A N 1
ATOM 701 C CA . ASP A 1 88 ? -11.610 -6.453 24.360 1.00 66.50 88 ASP A CA 1
ATOM 702 C C . ASP A 1 88 ? -10.790 -6.204 25.629 1.00 66.50 88 ASP A C 1
ATOM 704 O O . ASP A 1 88 ? -9.577 -6.428 25.674 1.00 66.50 88 ASP A O 1
ATOM 708 N N . GLU A 1 89 ? -11.416 -5.721 26.700 1.00 68.38 89 GLU A N 1
ATOM 709 C CA . GLU A 1 89 ? -10.735 -5.548 27.981 1.00 68.38 89 GLU A CA 1
ATOM 710 C C . GLU A 1 89 ? -10.457 -6.896 28.678 1.00 68.38 89 GLU A C 1
ATOM 712 O O . GLU A 1 89 ? -9.436 -7.060 29.354 1.00 68.38 89 GLU A O 1
ATOM 717 N N . GLN A 1 90 ? -11.336 -7.888 28.501 1.00 60.59 90 GLN A N 1
ATOM 718 C CA . GLN A 1 90 ? -11.168 -9.239 29.049 1.00 60.59 90 GLN A CA 1
ATOM 719 C C . GLN A 1 90 ? -10.114 -10.050 28.284 1.00 60.59 90 GLN A C 1
ATOM 721 O O . GLN A 1 90 ? -9.289 -10.728 28.906 1.00 60.59 90 GLN A O 1
ATOM 726 N N . SER A 1 91 ? -10.079 -9.944 26.954 1.00 62.22 91 SER A N 1
ATOM 727 C CA . SER A 1 91 ? -9.062 -10.600 26.121 1.00 62.22 91 SER A CA 1
ATOM 728 C C . SER A 1 91 ? -7.652 -10.070 26.427 1.00 62.22 91 SER A C 1
ATOM 730 O O . SER A 1 91 ? -6.739 -10.864 26.676 1.00 62.22 91 SER A O 1
ATOM 732 N N . ARG A 1 92 ? -7.485 -8.745 26.576 1.00 62.38 92 ARG A N 1
ATOM 733 C CA . ARG A 1 92 ? -6.217 -8.108 26.993 1.00 62.38 92 ARG A CA 1
ATOM 734 C C . ARG A 1 92 ? -5.732 -8.565 28.375 1.00 62.38 92 ARG A C 1
ATOM 736 O O . ARG A 1 92 ? -4.541 -8.813 28.562 1.00 62.38 92 ARG A O 1
ATOM 743 N N . LYS A 1 93 ? -6.640 -8.733 29.345 1.00 61.00 93 LYS A N 1
ATOM 744 C CA . LYS A 1 93 ? -6.301 -9.208 30.706 1.00 61.00 93 LYS A CA 1
ATOM 745 C C . LYS A 1 93 ? -5.880 -10.679 30.749 1.00 61.00 93 LYS A C 1
ATOM 747 O O . LYS A 1 93 ? -5.142 -11.064 31.654 1.00 61.00 93 LYS A O 1
ATOM 752 N N . THR A 1 94 ? -6.337 -11.485 29.795 1.00 58.44 94 THR A N 1
ATOM 753 C CA . THR A 1 94 ? -6.001 -12.914 29.704 1.00 58.44 94 THR A CA 1
ATOM 754 C C . THR A 1 94 ? -4.670 -13.116 28.972 1.00 58.44 94 THR A C 1
ATOM 756 O O . THR A 1 94 ? -3.836 -13.894 29.427 1.00 58.44 94 THR A O 1
ATOM 759 N N . ALA A 1 95 ? -4.410 -12.328 27.921 1.00 54.56 95 ALA A N 1
ATOM 760 C CA . ALA A 1 95 ? -3.135 -12.318 27.200 1.00 54.56 95 ALA A CA 1
ATOM 761 C C . ALA A 1 95 ? -1.951 -11.808 28.048 1.00 54.56 95 ALA A C 1
ATOM 763 O O . ALA A 1 95 ? -0.842 -12.294 27.894 1.00 54.56 95 ALA A O 1
ATOM 764 N N . SER A 1 96 ? -2.177 -10.877 28.985 1.00 57.03 96 SER A N 1
ATOM 765 C CA . SER A 1 96 ? -1.128 -10.372 29.893 1.00 57.03 96 SER A CA 1
ATOM 766 C C . SER A 1 96 ? -0.785 -11.316 31.061 1.00 57.03 96 SER A C 1
ATOM 768 O O . SER A 1 96 ? 0.119 -11.008 31.838 1.00 57.03 96 SER A O 1
ATOM 770 N N . LYS A 1 97 ? -1.530 -12.414 31.249 1.00 54.78 97 LYS A N 1
ATOM 771 C CA . LYS A 1 97 ? -1.351 -13.370 32.360 1.00 54.78 97 LYS A CA 1
ATOM 772 C C . LYS A 1 97 ? -0.657 -14.679 31.953 1.00 54.78 97 LYS A C 1
ATOM 774 O O . LYS A 1 97 ? -0.552 -15.568 32.796 1.00 54.78 97 LYS A O 1
ATOM 779 N N . THR A 1 98 ? -0.196 -14.789 30.707 1.00 45.31 98 THR A N 1
ATOM 780 C CA . THR A 1 98 ? 0.589 -15.921 30.181 1.00 45.31 98 THR A CA 1
ATOM 781 C C . THR A 1 98 ? 1.970 -15.425 29.783 1.00 45.31 98 THR A C 1
ATOM 783 O O . THR A 1 98 ? 2.947 -16.163 30.028 1.00 45.31 98 THR A O 1
#

Secondary structure (DSSP, 8-state):
-------------HHHHHHHHHHHHHTT--HHHHHHHHHHHHHTT-----TTSS-S----S--GGGT-TT---HHHHHHHHHHHHHHHHHHHHHHTT-